Protein AF-A0A842TLC1-F1 (afdb_monomer_lite)

pLDDT: mean 82.94, std 14.75, range [44.28, 96.38]

Foldseek 3Di:
DPDDLDAAEQEFADAPPPDCRLVVSVVVCVVCVVSVYHYHYDHNSVLNPDPDSPVVVCVVVD

Sequence (62 aa):
MMEEEKKVTLILRKPPHGTMYPAECLRLGVAISSLEPIIIAVDDGIYAYLKEAQKAVYQQHI

Radius of gyration: 14.14 Å; chains: 1; bounding box: 36×16×41 Å

Secondary structure (DSSP, 8-state):
--------EEEE-S-SSSSSHHHHHHHHHHHTGGG-PEEEE-GGGGGGG-TT--THHHHTT-

Structure (mmCIF, N/CA/C/O backbone):
data_AF-A0A842TLC1-F1
#
_entry.id   AF-A0A842TLC1-F1
#
loop_
_atom_site.group_PDB
_atom_site.id
_atom_site.type_symbol
_atom_site.label_atom_id
_atom_site.label_alt_id
_atom_site.label_comp_id
_atom_site.label_asym_id
_atom_site.label_entity_id
_atom_site.label_seq_id
_atom_site.pdbx_PDB_ins_code
_atom_site.Cartn_x
_atom_site.Cartn_y
_atom_site.Cartn_z
_atom_site.occupancy
_atom_site.B_iso_or_equiv
_atom_site.auth_seq_id
_atom_site.auth_comp_id
_atom_site.auth_asym_id
_atom_site.auth_atom_id
_atom_site.pdbx_PDB_model_num
ATOM 1 N N . MET A 1 1 ? -22.890 0.338 24.991 1.00 44.28 1 MET A N 1
ATOM 2 C CA . MET A 1 1 ? -22.374 -0.731 24.112 1.00 44.28 1 MET A CA 1
ATOM 3 C C . MET A 1 1 ? -20.924 -0.393 23.832 1.00 44.28 1 MET A C 1
ATOM 5 O O . MET A 1 1 ? -20.690 0.715 23.374 1.00 44.28 1 MET A O 1
ATOM 9 N N . MET A 1 2 ? -19.967 -1.253 24.188 1.00 51.06 2 MET A N 1
ATOM 10 C CA . MET A 1 2 ? -18.604 -1.104 23.664 1.00 51.06 2 MET A CA 1
ATOM 11 C C . MET A 1 2 ? -18.671 -1.514 22.195 1.00 51.06 2 MET A C 1
ATOM 13 O O . MET A 1 2 ? -19.004 -2.661 21.903 1.00 51.06 2 MET A O 1
ATOM 17 N N . GLU A 1 3 ? -18.466 -0.564 21.286 1.00 63.97 3 GLU A N 1
ATOM 18 C CA . GLU A 1 3 ? -18.192 -0.902 19.893 1.00 63.97 3 GLU A CA 1
ATOM 19 C C . GLU A 1 3 ? -16.882 -1.685 19.862 1.00 63.97 3 GLU A C 1
ATOM 21 O O . GLU A 1 3 ? -15.871 -1.251 20.409 1.00 63.97 3 GLU A O 1
ATOM 26 N N . GLU A 1 4 ? -16.928 -2.880 19.283 1.00 69.12 4 GLU A N 1
ATOM 27 C CA . GLU A 1 4 ? -15.740 -3.686 19.040 1.00 69.12 4 GLU A CA 1
ATOM 28 C C . GLU A 1 4 ? -14.789 -2.881 18.146 1.00 69.12 4 GLU A C 1
ATOM 30 O O . GLU A 1 4 ? -15.165 -2.448 17.052 1.00 69.12 4 GLU A O 1
ATOM 35 N N . GLU A 1 5 ? -13.571 -2.642 18.626 1.00 73.88 5 GLU A N 1
ATOM 36 C CA . GLU A 1 5 ? -12.577 -1.844 17.917 1.00 73.88 5 GLU A CA 1
ATOM 37 C C . GLU A 1 5 ? -12.137 -2.596 16.650 1.00 73.88 5 GLU A C 1
ATOM 39 O O . GLU A 1 5 ? -11.407 -3.592 16.692 1.00 73.88 5 GLU A O 1
ATOM 44 N N . LYS A 1 6 ? -12.660 -2.169 15.495 1.00 80.94 6 LYS A N 1
ATOM 45 C CA . LYS A 1 6 ? -12.410 -2.830 14.211 1.00 80.94 6 LYS A CA 1
ATOM 46 C C . LYS A 1 6 ? -10.992 -2.53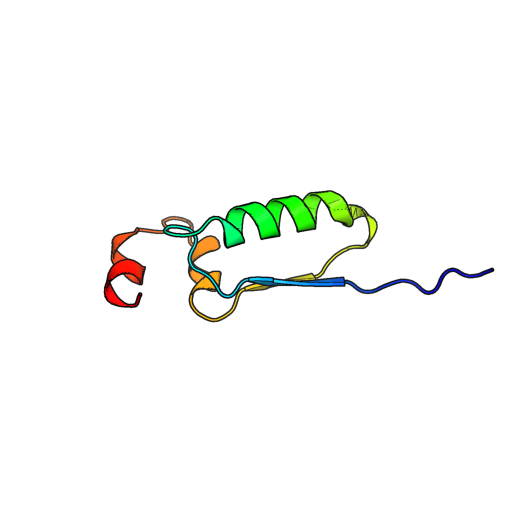8 13.742 1.00 80.94 6 LYS A C 1
ATOM 48 O O . LYS A 1 6 ? -10.688 -1.427 13.320 1.00 80.94 6 LYS A O 1
ATOM 53 N N . LYS A 1 7 ? -10.150 -3.570 13.724 1.00 90.50 7 LYS A N 1
ATOM 54 C CA . LYS A 1 7 ? -8.813 -3.501 13.123 1.00 90.50 7 LYS A CA 1
ATOM 55 C C . LYS A 1 7 ? -8.912 -3.623 11.608 1.00 90.50 7 LYS A C 1
ATOM 57 O O . LYS A 1 7 ? -9.439 -4.612 11.099 1.00 90.50 7 LYS A O 1
ATOM 62 N N . VAL A 1 8 ? -8.382 -2.635 10.892 1.00 94.56 8 VAL A N 1
ATOM 63 C CA . VAL A 1 8 ? -8.358 -2.625 9.425 1.00 94.56 8 VAL A CA 1
ATOM 64 C C . VAL A 1 8 ? -6.922 -2.742 8.925 1.00 94.56 8 VAL A C 1
ATOM 66 O O . VAL A 1 8 ? -6.017 -2.060 9.404 1.00 94.56 8 VAL A O 1
ATOM 69 N N . THR A 1 9 ? -6.710 -3.610 7.938 1.00 95.69 9 THR A N 1
ATOM 70 C CA . THR A 1 9 ? -5.422 -3.769 7.260 1.00 95.69 9 THR A CA 1
ATOM 71 C C . THR A 1 9 ? -5.598 -3.526 5.769 1.00 95.69 9 THR A C 1
ATOM 73 O O . THR A 1 9 ? -6.470 -4.124 5.140 1.00 95.69 9 THR A O 1
ATOM 76 N N . LEU A 1 10 ? -4.765 -2.657 5.202 1.00 95.56 10 LEU A N 1
ATOM 77 C CA . LEU A 1 10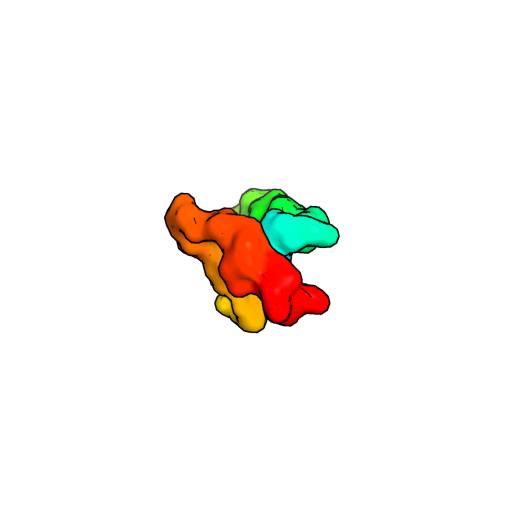 ? -4.722 -2.374 3.771 1.00 95.56 10 LEU A CA 1
ATOM 78 C C . LEU A 1 10 ? -3.494 -3.045 3.168 1.00 95.56 10 LEU A C 1
ATOM 80 O O . LEU A 1 10 ? -2.376 -2.796 3.612 1.00 95.56 10 LEU A O 1
ATOM 84 N N . ILE A 1 11 ? -3.700 -3.892 2.160 1.00 96.38 11 ILE A N 1
ATOM 85 C CA . ILE A 1 11 ? -2.615 -4.627 1.504 1.00 96.38 11 ILE A CA 1
ATOM 86 C C . ILE A 1 11 ? -2.410 -4.067 0.098 1.00 96.38 11 ILE A C 1
ATOM 88 O O . ILE A 1 11 ? -3.262 -4.231 -0.778 1.00 96.38 11 ILE A O 1
ATOM 92 N N . LEU A 1 12 ? -1.256 -3.444 -0.131 1.00 95.12 12 LEU A N 1
ATOM 93 C CA . LEU A 1 12 ? -0.833 -2.964 -1.440 1.00 95.12 12 LEU A CA 1
ATOM 94 C C . LEU A 1 12 ? 0.092 -3.994 -2.097 1.00 95.12 12 LEU A C 1
ATOM 96 O O . LEU A 1 12 ? 1.199 -4.227 -1.624 1.00 95.12 12 LEU A O 1
ATOM 100 N N . ARG A 1 13 ? -0.361 -4.586 -3.208 1.00 94.56 13 ARG A N 1
ATOM 101 C CA . ARG A 1 13 ? 0.398 -5.592 -3.985 1.00 94.56 13 ARG A CA 1
ATOM 102 C C . ARG A 1 13 ? 0.795 -5.131 -5.385 1.00 94.56 13 ARG A C 1
ATOM 104 O O . ARG A 1 13 ? 1.360 -5.898 -6.153 1.00 94.56 13 ARG A O 1
ATOM 111 N N . LYS A 1 14 ? 0.380 -3.923 -5.770 1.00 92.19 14 LYS A N 1
ATOM 112 C CA . LYS A 1 14 ? 0.445 -3.425 -7.147 1.00 92.19 14 LYS A CA 1
ATOM 113 C C . LYS A 1 14 ? 1.430 -2.261 -7.251 1.00 92.19 14 LYS A C 1
ATOM 115 O O . LYS A 1 14 ? 1.506 -1.470 -6.310 1.00 92.19 14 LYS A O 1
ATOM 120 N N . PRO A 1 15 ? 2.140 -2.136 -8.384 1.00 89.94 15 PRO A N 1
ATOM 121 C CA . PRO A 1 15 ? 3.164 -1.117 -8.569 1.00 89.94 15 PRO A CA 1
ATOM 122 C C . PRO A 1 15 ? 2.566 0.300 -8.585 1.00 89.94 15 PRO A C 1
ATOM 124 O O . PRO A 1 15 ? 1.417 0.465 -9.007 1.00 89.94 15 PRO A O 1
ATOM 127 N N . PRO A 1 16 ? 3.350 1.333 -8.203 1.00 86.19 16 PRO A N 1
ATOM 128 C CA . PRO A 1 16 ? 2.932 2.742 -8.133 1.00 86.19 16 PRO A CA 1
ATOM 129 C C . PRO A 1 16 ? 2.413 3.329 -9.453 1.00 86.19 16 PRO A C 1
ATOM 131 O O . PRO A 1 16 ? 1.694 4.325 -9.446 1.00 86.19 16 PRO A O 1
ATOM 134 N N . HIS A 1 17 ? 2.772 2.729 -10.590 1.00 82.75 17 HIS A N 1
ATOM 135 C CA . HIS A 1 17 ? 2.375 3.183 -11.920 1.00 82.75 17 HIS A CA 1
ATOM 136 C C . HIS A 1 17 ? 1.795 2.028 -12.742 1.00 82.75 17 HIS A C 1
ATOM 138 O O . HIS A 1 17 ? 2.045 0.860 -12.468 1.00 82.75 17 HIS A O 1
ATOM 144 N N . GLY A 1 18 ? 1.020 2.362 -13.778 1.00 82.00 18 GLY A N 1
ATOM 145 C CA . GLY A 1 18 ? 0.328 1.382 -14.628 1.00 82.00 18 GLY A CA 1
ATOM 146 C C . GLY A 1 18 ? -1.045 0.959 -14.096 1.00 82.00 18 GLY A C 1
ATOM 147 O O . GLY A 1 18 ? -1.850 0.438 -14.858 1.00 82.00 18 GLY A O 1
ATOM 148 N N . THR A 1 19 ? -1.354 1.251 -12.828 1.00 83.50 19 THR A N 1
ATOM 149 C CA . THR A 1 19 ? -2.682 1.069 -12.222 1.00 83.50 19 THR A CA 1
ATOM 150 C C . THR A 1 19 ? -2.992 2.204 -11.241 1.00 83.50 19 THR A C 1
ATOM 152 O O . THR A 1 19 ? -2.085 2.922 -10.823 1.00 83.50 19 THR A O 1
ATOM 155 N N . MET A 1 20 ? -4.262 2.357 -10.852 1.00 88.75 20 MET A N 1
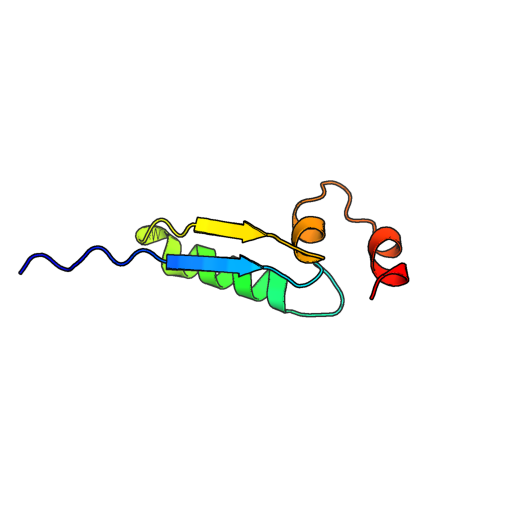ATOM 156 C CA . MET A 1 20 ? -4.687 3.332 -9.833 1.00 88.75 20 MET A CA 1
ATOM 157 C C . MET A 1 20 ? -4.672 2.773 -8.401 1.00 88.75 20 MET A C 1
ATOM 159 O O . MET A 1 20 ? -4.800 3.548 -7.453 1.00 88.75 20 MET A O 1
ATOM 163 N N . TYR A 1 21 ? -4.456 1.462 -8.230 1.00 92.31 21 TYR A N 1
ATOM 164 C CA . TYR A 1 21 ? -4.550 0.781 -6.933 1.00 92.31 21 TYR A CA 1
ATOM 165 C C . TYR A 1 21 ? -3.711 1.413 -5.807 1.00 92.31 21 TYR A C 1
ATOM 167 O O . TYR A 1 21 ? -4.240 1.560 -4.708 1.00 92.31 21 TYR A O 1
ATOM 175 N N . PRO A 1 22 ? -2.450 1.837 -6.023 1.00 89.38 22 PRO A N 1
ATOM 176 C CA . PRO A 1 22 ? -1.652 2.488 -4.978 1.00 89.38 22 PRO A CA 1
ATOM 177 C C . PRO A 1 22 ? -2.246 3.823 -4.522 1.00 89.38 22 PRO A C 1
ATOM 179 O O . PRO A 1 22 ? -2.330 4.095 -3.325 1.00 89.38 22 PRO A O 1
ATOM 182 N N . ALA A 1 23 ? -2.711 4.639 -5.471 1.00 89.81 23 ALA A N 1
ATOM 183 C CA . ALA A 1 23 ? -3.333 5.923 -5.172 1.00 89.81 23 ALA A CA 1
ATOM 184 C C . ALA A 1 23 ? -4.668 5.742 -4.434 1.00 89.81 23 ALA A C 1
ATOM 186 O O . ALA A 1 23 ? -4.970 6.484 -3.502 1.00 89.81 23 ALA A O 1
ATOM 187 N N . GLU A 1 24 ? -5.465 4.748 -4.822 1.00 93.06 24 GLU A N 1
ATOM 188 C CA . GLU A 1 24 ? -6.730 4.424 -4.155 1.00 93.06 24 GLU A CA 1
ATOM 189 C C . GLU A 1 24 ? -6.515 3.833 -2.761 1.00 93.06 24 GLU A C 1
ATOM 191 O O . GLU A 1 24 ? -7.195 4.245 -1.825 1.00 93.06 24 GLU A O 1
ATOM 196 N N . CYS A 1 25 ? -5.526 2.952 -2.591 1.00 93.38 25 CYS A N 1
ATOM 197 C CA . CYS A 1 25 ? -5.140 2.406 -1.291 1.00 93.38 25 CYS A CA 1
ATOM 198 C C . CYS A 1 25 ? -4.730 3.520 -0.318 1.00 93.38 25 CYS A C 1
ATOM 200 O O . CYS A 1 25 ? -5.160 3.521 0.835 1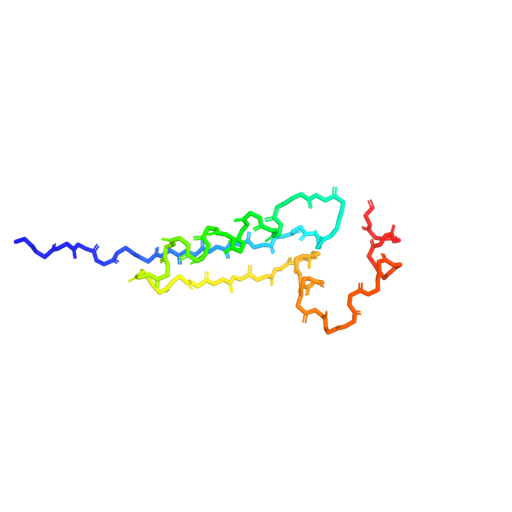.00 93.38 25 CYS A O 1
ATOM 202 N N . LEU A 1 26 ? -3.954 4.503 -0.790 1.00 89.88 26 LEU A N 1
ATOM 203 C CA . LEU A 1 26 ? -3.583 5.669 0.010 1.00 89.88 26 LEU A CA 1
ATOM 204 C C . LEU A 1 26 ? -4.809 6.508 0.395 1.00 89.88 26 LEU A C 1
ATOM 206 O O . LEU A 1 26 ? -4.968 6.860 1.562 1.00 89.88 26 LEU A O 1
ATOM 210 N N . ARG A 1 27 ? -5.700 6.804 -0.563 1.00 94.62 27 ARG A N 1
ATOM 211 C CA . ARG A 1 27 ? -6.942 7.553 -0.289 1.00 94.62 27 ARG A CA 1
ATOM 212 C C . ARG A 1 27 ? -7.815 6.842 0.739 1.00 94.62 27 ARG A C 1
ATOM 214 O O . ARG A 1 27 ? -8.363 7.499 1.619 1.00 94.62 27 ARG A O 1
ATOM 221 N N . LEU A 1 28 ? -7.915 5.516 0.650 1.00 95.38 28 LEU A N 1
ATOM 222 C CA . LEU A 1 28 ? -8.670 4.713 1.604 1.00 95.38 28 LEU A CA 1
ATOM 223 C C . LEU A 1 28 ? -8.043 4.785 3.001 1.00 95.38 28 LEU A C 1
ATOM 225 O O . LEU A 1 28 ? -8.760 5.029 3.964 1.00 95.38 28 LEU A O 1
ATOM 229 N N . GLY A 1 29 ? -6.715 4.652 3.101 1.00 94.88 29 GLY A N 1
ATOM 230 C CA . GLY A 1 29 ? -5.979 4.777 4.363 1.00 94.88 29 GLY A CA 1
ATOM 231 C C . GLY A 1 29 ? -6.199 6.124 5.051 1.00 94.88 29 GLY A C 1
ATOM 232 O O . GLY A 1 29 ? -6.420 6.167 6.257 1.00 94.88 29 GLY A O 1
ATOM 233 N N . VAL A 1 30 ? -6.230 7.216 4.282 1.00 95.06 30 VAL A N 1
ATOM 234 C CA . VAL A 1 30 ? -6.573 8.551 4.802 1.00 95.06 30 VAL A CA 1
ATOM 235 C C . VAL A 1 30 ? -8.026 8.605 5.281 1.00 95.06 30 VAL A C 1
ATOM 237 O O . VAL A 1 30 ? -8.286 9.089 6.383 1.00 95.06 30 VAL A O 1
ATOM 240 N N . ALA A 1 31 ? -8.968 8.083 4.489 1.00 96.31 31 ALA A N 1
ATOM 241 C CA . ALA A 1 31 ? -10.396 8.101 4.811 1.00 96.31 31 ALA A CA 1
ATOM 242 C C . ALA A 1 31 ? -10.741 7.328 6.095 1.00 96.31 31 ALA A C 1
ATOM 244 O O . ALA A 1 31 ? -11.675 7.706 6.796 1.00 96.31 31 ALA A O 1
ATOM 245 N N . ILE A 1 32 ? -9.981 6.276 6.413 1.00 94.19 32 ILE A N 1
ATOM 246 C CA . ILE A 1 32 ? -10.182 5.449 7.612 1.00 94.19 32 ILE A CA 1
ATOM 247 C C . ILE A 1 32 ? -9.141 5.714 8.706 1.00 94.19 32 ILE A C 1
ATOM 249 O O . ILE A 1 32 ? -8.997 4.908 9.619 1.00 94.19 32 ILE A O 1
ATOM 253 N N . SER A 1 33 ? -8.402 6.823 8.626 1.00 94.00 33 SER A N 1
ATOM 254 C CA . SER A 1 33 ? -7.277 7.119 9.527 1.00 94.00 33 SER A CA 1
ATOM 255 C C . SER A 1 33 ? -7.635 7.124 11.020 1.00 94.00 33 SER A C 1
ATOM 257 O O . SER A 1 33 ? -6.788 6.766 11.833 1.00 94.00 33 SER A O 1
ATOM 259 N N . SER A 1 34 ? -8.885 7.434 11.386 1.00 93.88 34 SER A N 1
ATOM 260 C CA . SER A 1 34 ? -9.385 7.339 12.768 1.00 93.88 34 SER A CA 1
ATOM 261 C C . SER A 1 34 ? -9.433 5.914 13.331 1.00 93.88 34 SER A C 1
ATOM 263 O O . SER A 1 34 ? -9.587 5.756 14.536 1.00 93.88 34 SER A O 1
ATOM 265 N N . LEU A 1 35 ? -9.312 4.890 12.481 1.00 92.69 35 LEU A N 1
ATOM 266 C CA . LEU A 1 35 ? -9.264 3.476 12.867 1.00 92.69 35 LEU A CA 1
ATOM 267 C C . LEU A 1 35 ? -7.827 2.945 12.988 1.00 92.69 35 LEU A C 1
ATOM 269 O O . LEU A 1 35 ? -7.645 1.737 13.116 1.00 92.69 35 LEU A O 1
ATOM 273 N N . GLU A 1 36 ? -6.820 3.818 12.871 1.00 92.69 36 GLU A N 1
ATOM 274 C CA . GLU A 1 36 ? -5.394 3.464 12.919 1.00 92.69 36 GLU A CA 1
ATOM 275 C C . GLU A 1 36 ? -5.044 2.263 12.009 1.00 92.69 36 GLU A C 1
ATOM 277 O O . GLU A 1 36 ? -4.530 1.237 12.467 1.00 92.69 36 GLU A O 1
ATOM 282 N N . PRO A 1 37 ? -5.348 2.342 10.697 1.00 93.75 37 PRO A N 1
ATOM 283 C CA . PRO A 1 37 ? -5.178 1.210 9.799 1.00 93.75 37 PRO A CA 1
ATOM 284 C C . PRO A 1 37 ? -3.701 0.841 9.636 1.00 93.75 37 PRO A C 1
ATOM 286 O O . PRO A 1 37 ? -2.833 1.700 9.464 1.00 93.75 37 PRO A O 1
ATOM 289 N N . ILE A 1 38 ? -3.422 -0.459 9.573 1.00 95.06 38 ILE A N 1
ATOM 290 C CA . ILE A 1 38 ? -2.090 -0.960 9.220 1.00 95.06 38 ILE A CA 1
ATOM 291 C C . ILE A 1 38 ? -2.010 -1.075 7.697 1.00 95.06 38 ILE A C 1
ATOM 293 O O . ILE A 1 38 ? -2.787 -1.810 7.087 1.00 95.06 38 ILE A O 1
ATOM 297 N N . ILE A 1 39 ? -1.062 -0.376 7.075 1.00 93.19 39 ILE A N 1
ATOM 298 C CA . ILE A 1 39 ? -0.799 -0.488 5.635 1.00 93.19 39 ILE A CA 1
ATOM 299 C C . ILE A 1 39 ? 0.416 -1.389 5.425 1.00 93.19 39 ILE A C 1
ATOM 301 O O . ILE A 1 39 ? 1.499 -1.109 5.934 1.00 93.19 39 ILE A O 1
ATOM 305 N N . ILE A 1 40 ? 0.235 -2.464 4.661 1.00 95.62 40 ILE A N 1
ATOM 306 C CA . ILE A 1 40 ? 1.281 -3.429 4.327 1.00 95.62 40 ILE A CA 1
ATOM 307 C C . ILE A 1 40 ? 1.493 -3.408 2.816 1.00 95.62 40 ILE A C 1
ATOM 309 O O . ILE A 1 40 ? 0.576 -3.689 2.045 1.00 95.62 40 ILE A O 1
ATOM 313 N N . ALA A 1 41 ? 2.716 -3.104 2.393 1.00 93.75 41 ALA A N 1
ATOM 314 C CA . ALA A 1 41 ? 3.137 -3.219 1.004 1.00 93.75 41 ALA A CA 1
ATOM 315 C C . ALA A 1 41 ? 3.941 -4.507 0.808 1.00 93.75 41 ALA A C 1
ATOM 317 O O . ALA A 1 41 ? 4.910 -4.746 1.526 1.00 93.75 41 ALA A O 1
ATOM 318 N N . VAL A 1 42 ? 3.535 -5.329 -0.157 1.00 94.88 42 VAL A N 1
ATOM 319 C CA . VAL A 1 42 ? 4.206 -6.585 -0.533 1.00 94.88 42 VAL A CA 1
ATOM 320 C C . VAL A 1 42 ? 4.238 -6.715 -2.054 1.00 94.88 42 VAL A C 1
ATOM 322 O O . VAL A 1 42 ? 3.570 -5.950 -2.751 1.00 94.88 42 VAL A O 1
ATOM 325 N N . ASP A 1 43 ? 4.986 -7.687 -2.575 1.00 93.62 43 ASP A N 1
ATOM 326 C CA . ASP A 1 43 ? 5.191 -7.873 -4.018 1.00 93.62 43 ASP A CA 1
ATOM 327 C C . ASP A 1 43 ? 5.634 -6.546 -4.678 1.00 93.62 43 ASP A C 1
ATOM 329 O O . ASP A 1 43 ? 6.424 -5.798 -4.100 1.00 93.62 43 ASP A O 1
ATOM 333 N N . ASP A 1 44 ? 5.075 -6.186 -5.835 1.00 90.94 44 ASP A N 1
ATOM 334 C CA . ASP A 1 44 ? 5.365 -4.922 -6.526 1.00 90.94 44 ASP A CA 1
ATOM 335 C C . ASP A 1 44 ? 4.853 -3.675 -5.781 1.00 90.94 44 ASP A C 1
ATOM 337 O O . ASP A 1 44 ? 5.178 -2.540 -6.138 1.00 90.94 44 ASP A O 1
ATOM 341 N N . GLY A 1 45 ? 4.047 -3.852 -4.731 1.00 91.12 45 GLY A N 1
ATOM 342 C CA . GLY A 1 45 ? 3.560 -2.756 -3.895 1.00 91.12 45 GLY A CA 1
ATOM 343 C C . GLY A 1 45 ? 4.674 -2.021 -3.154 1.00 91.12 45 GLY A C 1
ATOM 344 O O . GLY A 1 45 ? 4.540 -0.827 -2.878 1.00 91.12 45 GLY A O 1
ATOM 345 N N . ILE A 1 46 ? 5.800 -2.691 -2.883 1.00 89.88 46 ILE A N 1
ATOM 346 C CA . ILE A 1 46 ? 6.951 -2.081 -2.198 1.00 89.88 46 ILE A CA 1
ATOM 347 C C . ILE A 1 46 ? 7.539 -0.911 -2.996 1.00 89.88 46 ILE A C 1
ATOM 349 O O . ILE A 1 46 ? 8.060 0.040 -2.411 1.00 89.88 46 ILE A O 1
ATOM 353 N N . TYR A 1 47 ? 7.400 -0.934 -4.328 1.00 88.12 47 TYR A N 1
ATOM 354 C CA . TYR A 1 47 ? 7.916 0.115 -5.204 1.00 88.12 47 TYR A CA 1
ATOM 355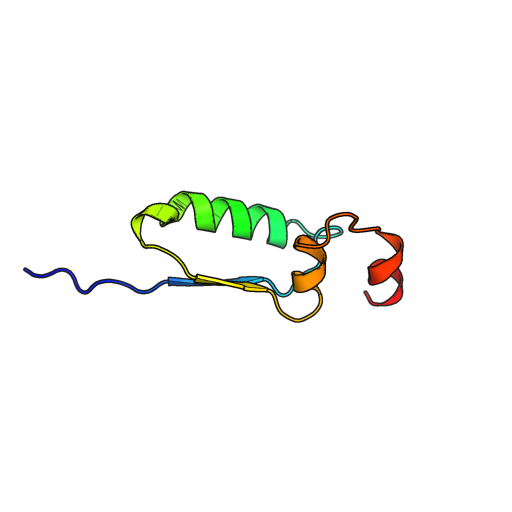 C C . TYR A 1 47 ? 7.247 1.473 -4.951 1.00 88.12 47 TYR A C 1
ATOM 357 O O . TYR A 1 47 ? 7.844 2.501 -5.263 1.00 88.12 47 TYR A O 1
ATOM 365 N N . ALA A 1 48 ? 6.054 1.506 -4.344 1.00 86.56 48 ALA A N 1
ATOM 366 C CA . ALA A 1 48 ? 5.360 2.745 -3.990 1.00 8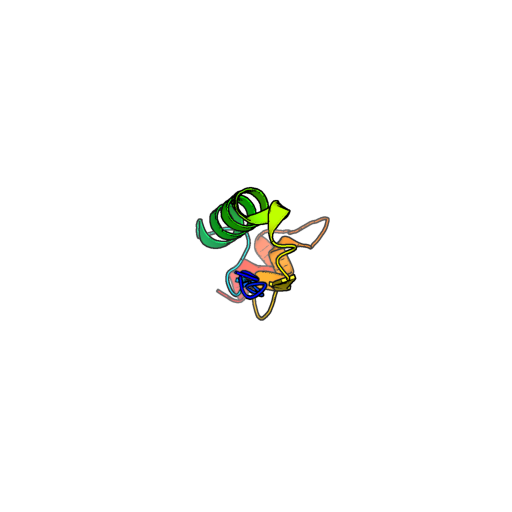6.56 48 ALA A CA 1
ATOM 367 C C . ALA A 1 48 ? 6.062 3.565 -2.891 1.00 86.56 48 ALA A C 1
ATOM 369 O O . ALA A 1 48 ? 5.774 4.751 -2.748 1.00 86.56 48 ALA A O 1
ATOM 370 N N . TYR A 1 49 ? 6.989 2.960 -2.142 1.00 84.12 49 TYR A N 1
ATOM 371 C CA . TYR A 1 49 ? 7.703 3.600 -1.031 1.00 84.12 49 TYR A CA 1
ATOM 372 C C . TYR A 1 49 ? 9.164 3.938 -1.354 1.00 84.12 49 TYR A C 1
ATOM 374 O O . TYR A 1 49 ? 9.889 4.449 -0.499 1.00 84.12 49 TYR A O 1
ATOM 382 N N . LEU A 1 50 ? 9.619 3.678 -2.582 1.00 84.00 50 LEU A N 1
ATOM 383 C CA . LEU A 1 50 ? 10.962 4.066 -2.998 1.00 84.00 50 LEU A CA 1
ATOM 384 C C . LEU A 1 50 ? 11.019 5.575 -3.261 1.00 84.00 50 LEU A C 1
ATOM 386 O O . LEU A 1 50 ? 10.252 6.107 -4.060 1.00 84.00 50 LEU A O 1
ATOM 390 N N . LYS A 1 51 ? 11.980 6.253 -2.618 1.00 68.19 51 LYS A N 1
ATOM 391 C CA . LYS A 1 51 ? 12.232 7.699 -2.771 1.00 68.19 51 LYS A CA 1
ATOM 392 C C . LYS A 1 51 ? 12.428 8.106 -4.236 1.00 68.19 51 LYS A C 1
ATOM 394 O O . LYS A 1 51 ? 11.981 9.168 -4.650 1.00 68.19 51 LYS A O 1
ATOM 399 N N . GLU A 1 52 ? 13.067 7.230 -5.005 1.00 69.19 52 GLU A N 1
ATOM 400 C CA . GLU A 1 52 ? 13.213 7.329 -6.453 1.00 69.19 52 GLU A CA 1
ATOM 401 C C . GLU A 1 52 ? 12.612 6.075 -7.089 1.00 69.19 52 GLU A C 1
ATOM 403 O O . GLU A 1 52 ? 13.320 5.146 -7.475 1.00 69.19 52 GLU A O 1
ATOM 408 N N . ALA A 1 53 ? 11.281 6.011 -7.162 1.00 60.94 53 ALA A N 1
ATOM 409 C CA . ALA A 1 53 ? 10.587 4.961 -7.900 1.00 60.94 53 ALA A CA 1
ATOM 410 C C . ALA A 1 53 ? 10.802 5.160 -9.412 1.00 60.94 53 ALA A C 1
ATOM 412 O O . ALA A 1 53 ? 9.931 5.645 -10.137 1.00 60.94 53 ALA A O 1
ATOM 413 N N . GLN A 1 54 ? 11.992 4.820 -9.907 1.00 61.00 54 GLN A N 1
ATOM 414 C CA . GLN A 1 54 ? 12.269 4.836 -11.336 1.00 61.00 54 GLN A CA 1
ATOM 415 C C . GLN A 1 54 ? 11.389 3.794 -12.024 1.00 61.00 54 GLN A C 1
ATOM 417 O O . GLN A 1 54 ? 11.497 2.596 -11.771 1.00 61.00 54 GLN A O 1
ATOM 422 N N . LYS A 1 55 ? 10.523 4.256 -12.930 1.00 60.22 55 LYS A N 1
ATOM 423 C CA . LYS A 1 55 ? 9.543 3.409 -13.622 1.00 60.22 55 LYS A CA 1
ATOM 424 C C . LYS A 1 55 ? 10.153 2.223 -14.369 1.00 60.22 55 LYS A C 1
ATOM 426 O O . LYS A 1 55 ? 9.531 1.168 -14.460 1.00 60.22 55 LYS A O 1
ATOM 431 N N . ALA A 1 56 ? 11.396 2.379 -14.817 1.00 61.00 56 ALA A N 1
ATOM 432 C CA . ALA A 1 56 ? 12.174 1.328 -15.459 1.00 61.00 56 ALA A CA 1
ATOM 433 C C . ALA A 1 56 ? 12.420 0.099 -14.560 1.00 61.00 56 ALA A C 1
ATOM 435 O O . ALA A 1 56 ? 12.491 -1.008 -15.084 1.00 61.00 56 ALA A O 1
ATOM 436 N N . VAL A 1 57 ? 12.509 0.273 -13.234 1.00 59.78 57 VAL A N 1
ATOM 437 C CA . VAL A 1 57 ? 12.892 -0.790 -12.281 1.00 59.78 57 VAL A CA 1
ATOM 438 C C . VAL A 1 57 ? 11.833 -1.889 -12.175 1.00 59.78 57 VAL A C 1
ATOM 440 O O . VAL A 1 57 ? 12.181 -3.046 -11.988 1.00 59.78 57 VAL A O 1
ATOM 443 N N . TYR A 1 58 ? 10.551 -1.553 -12.330 1.00 58.72 58 TYR A N 1
ATOM 444 C CA . TYR A 1 58 ? 9.461 -2.534 -12.272 1.00 58.72 58 TYR A CA 1
ATOM 445 C C . TYR A 1 58 ? 8.792 -2.774 -13.629 1.00 58.72 58 TYR A C 1
ATOM 447 O O . TYR A 1 58 ? 8.152 -3.799 -13.802 1.00 58.72 58 TYR A O 1
ATOM 455 N N . GLN A 1 59 ? 8.957 -1.904 -14.633 1.00 59.41 59 GLN A N 1
ATOM 456 C CA . GLN A 1 59 ? 8.424 -2.172 -15.980 1.00 59.41 59 GLN A CA 1
ATOM 457 C C . GLN A 1 59 ? 9.029 -3.410 -16.655 1.00 59.41 59 GLN A C 1
ATOM 459 O O . GLN A 1 59 ? 8.414 -3.942 -17.568 1.00 59.41 59 GLN A O 1
ATOM 464 N N . GLN A 1 60 ? 10.218 -3.854 -16.243 1.00 59.72 60 GLN A N 1
ATOM 465 C CA . GLN A 1 60 ? 10.820 -5.102 -16.730 1.00 59.72 60 GLN A CA 1
ATOM 466 C C . GLN A 1 60 ? 10.279 -6.351 -16.012 1.00 59.72 60 GLN A C 1
ATOM 468 O O . GLN A 1 60 ? 10.618 -7.471 -16.390 1.00 59.72 60 GLN A O 1
ATOM 473 N N . HIS A 1 61 ? 9.487 -6.162 -14.955 1.00 54.50 61 HIS A N 1
ATOM 474 C CA . HIS A 1 61 ? 8.973 -7.220 -14.083 1.00 54.50 61 HIS A CA 1
ATOM 475 C C . HIS A 1 61 ? 7.433 -7.269 -14.034 1.00 54.50 61 HIS A C 1
ATOM 477 O O . HIS A 1 61 ? 6.887 -8.170 -13.402 1.00 54.50 61 HIS A O 1
ATOM 483 N N . ILE A 1 62 ? 6.751 -6.345 -14.730 1.00 52.72 62 ILE A N 1
ATOM 484 C CA . ILE A 1 62 ? 5.306 -6.360 -15.034 1.00 52.72 62 ILE A CA 1
ATOM 485 C C . ILE A 1 62 ? 5.115 -6.884 -16.455 1.00 52.72 62 ILE A C 1
ATOM 487 O O . ILE A 1 62 ? 4.190 -7.700 -16.658 1.00 52.72 62 ILE A O 1
#